Protein AF-A0A5D4NTM8-F1 (afdb_monomer)

Organism: NCBI:txid218284

Solvent-accessible surface area (backbone atoms only — not comparable to full-atom values): 3971 Å² total; per-residue (Å²): 134,70,59,60,70,49,23,54,52,50,41,49,51,37,59,80,66,62,59,89,77,40,76,41,73,31,58,67,64,62,42,49,56,44,48,78,47,33,86,60,76,62,78,42,71,45,80,45,88,61,91,91,54,56,73,69,60,53,53,49,72,74,73,112

Sequence (64 aa):
MNVKRKSGKLDKVAADRKWEKIIVLGDKGTGHMLSENMNKQIDEVIQKNLLNEQEEKVVEEINA

pLDDT: mean 87.83, std 7.08, range [56.72, 97.56]

Mean predicted aligned error: 4.45 Å

Secondary structure (DSSP, 8-state):
--HHHHHHHHHHHHHHTT-S--EEES-HHHHHHHHHH-SSPP-EEE----TTS-HHHHHHHHH-

Structure (mmCIF, N/CA/C/O backbone):
data_AF-A0A5D4NTM8-F1
#
_entry.id   AF-A0A5D4NTM8-F1
#
loop_
_atom_site.group_PDB
_atom_site.id
_atom_site.type_symbol
_atom_site.label_atom_id
_atom_site.label_alt_id
_atom_site.label_comp_id
_atom_site.label_asym_id
_atom_site.label_entity_id
_atom_site.label_seq_id
_atom_site.pdbx_PDB_ins_code
_atom_site.Cartn_x
_atom_site.Cartn_y
_atom_site.Cartn_z
_atom_site.occupancy
_atom_site.B_iso_or_equiv
_atom_site.auth_seq_id
_atom_site.auth_comp_id
_atom_site.auth_asym_id
_atom_site.auth_atom_id
_at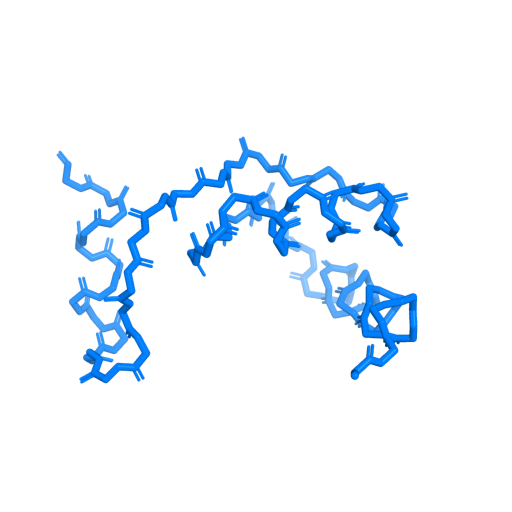om_site.pdbx_PDB_model_num
ATOM 1 N N . MET A 1 1 ? 18.239 0.823 -1.798 1.00 56.72 1 MET A N 1
ATOM 2 C CA . MET A 1 1 ? 17.167 -0.198 -1.675 1.00 56.72 1 MET A CA 1
ATOM 3 C C . MET A 1 1 ? 16.633 -0.511 -3.073 1.00 56.72 1 MET A C 1
ATOM 5 O O . MET A 1 1 ? 16.417 0.432 -3.815 1.00 56.72 1 MET A O 1
ATOM 9 N N . ASN A 1 2 ? 16.466 -1.780 -3.479 1.00 78.00 2 ASN A N 1
ATOM 10 C CA . ASN A 1 2 ? 15.920 -2.111 -4.810 1.00 78.00 2 ASN A CA 1
ATOM 11 C C . ASN A 1 2 ? 14.387 -2.245 -4.734 1.00 78.00 2 ASN A C 1
ATOM 13 O O . ASN A 1 2 ? 13.882 -3.274 -4.276 1.00 78.00 2 ASN A O 1
ATOM 17 N N . VAL A 1 3 ? 13.674 -1.191 -5.145 1.00 79.69 3 VAL A N 1
ATOM 18 C CA . VAL A 1 3 ? 12.207 -1.071 -5.044 1.00 79.69 3 VAL A CA 1
ATOM 19 C C . VAL A 1 3 ? 11.494 -2.163 -5.847 1.00 79.69 3 VAL A C 1
ATOM 21 O O . VAL A 1 3 ? 10.636 -2.835 -5.288 1.00 79.69 3 VAL A O 1
ATOM 24 N N . LYS A 1 4 ? 11.942 -2.479 -7.072 1.00 81.38 4 LYS A N 1
ATOM 25 C CA . LYS A 1 4 ? 11.342 -3.527 -7.928 1.00 81.38 4 LYS A CA 1
ATOM 26 C C . LYS A 1 4 ? 11.192 -4.882 -7.237 1.00 81.38 4 LYS A C 1
ATOM 28 O O . LYS A 1 4 ? 10.134 -5.504 -7.277 1.00 81.38 4 LYS A O 1
ATOM 33 N N . ARG A 1 5 ? 12.249 -5.350 -6.564 1.00 87.62 5 ARG A N 1
ATOM 34 C CA . ARG A 1 5 ? 12.215 -6.646 -5.860 1.00 87.62 5 ARG A CA 1
ATOM 35 C C . ARG A 1 5 ? 11.253 -6.625 -4.668 1.00 87.62 5 ARG A C 1
ATOM 37 O O . ARG A 1 5 ? 10.703 -7.666 -4.315 1.00 87.62 5 ARG A O 1
ATOM 44 N N . LYS A 1 6 ? 11.096 -5.476 -4.006 1.00 86.69 6 LYS A N 1
ATOM 45 C CA . LYS A 1 6 ? 10.180 -5.312 -2.871 1.00 86.69 6 LYS A CA 1
ATOM 46 C C . LYS A 1 6 ? 8.731 -5.221 -3.348 1.00 86.69 6 LYS A C 1
ATOM 48 O O . LYS A 1 6 ? 7.907 -5.923 -2.772 1.00 86.69 6 LYS A O 1
ATOM 53 N N . SER A 1 7 ? 8.460 -4.490 -4.428 1.00 89.81 7 SER A N 1
ATOM 54 C CA . SER A 1 7 ? 7.134 -4.401 -5.051 1.00 89.81 7 SER A CA 1
ATOM 55 C C . SER A 1 7 ? 6.590 -5.775 -5.434 1.00 89.81 7 SER A C 1
ATOM 57 O O . SER A 1 7 ? 5.515 -6.143 -4.979 1.00 89.81 7 SER A O 1
ATOM 59 N N . GLY A 1 8 ? 7.380 -6.611 -6.121 1.00 92.75 8 GLY A N 1
ATOM 60 C CA . GLY A 1 8 ? 6.932 -7.964 -6.484 1.00 92.75 8 GLY A CA 1
ATOM 61 C C . GLY A 1 8 ? 6.668 -8.886 -5.281 1.00 92.75 8 GLY A C 1
ATOM 62 O O . GLY A 1 8 ? 5.797 -9.752 -5.333 1.00 92.75 8 GLY A O 1
ATOM 63 N N . LYS A 1 9 ? 7.382 -8.696 -4.160 1.00 93.94 9 LYS A N 1
ATOM 64 C CA . LYS A 1 9 ? 7.065 -9.407 -2.908 1.00 93.94 9 LYS A CA 1
ATOM 65 C C . LYS A 1 9 ? 5.758 -8.909 -2.295 1.00 93.94 9 LYS A C 1
ATOM 67 O O . LYS A 1 9 ? 5.007 -9.726 -1.773 1.00 93.94 9 LYS A O 1
ATOM 72 N N . LEU A 1 10 ? 5.511 -7.601 -2.340 1.00 93.19 10 LEU A N 1
ATOM 73 C CA . LEU A 1 10 ? 4.297 -7.000 -1.797 1.00 93.19 10 LEU A CA 1
ATOM 74 C C . LEU A 1 10 ? 3.069 -7.411 -2.615 1.00 93.19 10 LEU A C 1
ATOM 76 O O . LEU A 1 10 ? 2.070 -7.796 -2.023 1.00 93.19 10 LEU A O 1
ATOM 80 N N . ASP A 1 11 ? 3.184 -7.459 -3.946 1.00 94.75 11 ASP A N 1
ATOM 81 C CA . ASP A 1 11 ? 2.147 -7.999 -4.834 1.00 94.75 11 ASP A CA 1
ATOM 82 C C . ASP A 1 11 ? 1.780 -9.437 -4.471 1.00 94.75 11 ASP A C 1
ATOM 84 O O . ASP A 1 11 ? 0.601 -9.763 -4.344 1.00 94.75 11 ASP A O 1
ATOM 88 N N . LYS A 1 12 ? 2.783 -10.299 -4.252 1.00 96.19 12 LYS A N 1
ATOM 89 C CA . LYS A 1 12 ? 2.533 -11.684 -3.842 1.00 96.19 12 LYS A CA 1
ATOM 90 C C . LYS A 1 12 ? 1.769 -11.744 -2.519 1.00 96.19 12 LYS A C 1
ATOM 92 O O . LYS A 1 12 ? 0.785 -12.464 -2.420 1.00 96.19 12 LYS A O 1
ATOM 97 N N . VAL A 1 13 ? 2.187 -10.965 -1.520 1.00 95.94 13 VAL A N 1
ATOM 98 C CA . VAL A 1 13 ? 1.502 -10.918 -0.218 1.00 95.94 13 VAL A CA 1
ATOM 99 C C . VAL A 1 13 ? 0.071 -10.398 -0.363 1.00 95.94 13 VAL A C 1
ATOM 101 O O . VAL A 1 13 ? -0.844 -10.984 0.211 1.00 95.94 13 VAL A O 1
ATOM 104 N N . ALA A 1 14 ? -0.131 -9.337 -1.145 1.00 95.38 14 ALA A N 1
ATOM 105 C CA . ALA A 1 14 ? -1.444 -8.754 -1.390 1.00 95.38 14 ALA A CA 1
ATOM 106 C C . ALA A 1 14 ? -2.383 -9.737 -2.106 1.00 95.38 14 ALA A C 1
ATOM 108 O O . ALA A 1 14 ? -3.570 -9.790 -1.787 1.00 95.38 14 ALA A O 1
ATOM 109 N N . ALA A 1 15 ? -1.862 -10.535 -3.041 1.00 95.62 15 ALA A N 1
ATOM 110 C CA . ALA A 1 15 ? -2.614 -11.584 -3.723 1.00 95.62 15 ALA A CA 1
ATOM 111 C C . ALA A 1 15 ? -2.944 -12.757 -2.785 1.00 95.62 15 ALA A C 1
ATOM 113 O O . ALA A 1 15 ? -4.115 -13.111 -2.648 1.00 95.62 15 ALA A O 1
ATOM 114 N N . ASP A 1 16 ? -1.942 -13.304 -2.088 1.00 97.56 16 ASP A N 1
ATOM 115 C CA . ASP A 1 16 ? -2.092 -14.451 -1.180 1.00 97.56 16 ASP A CA 1
ATOM 116 C C . ASP A 1 16 ? -3.097 -14.150 -0.055 1.00 97.56 16 ASP A C 1
ATOM 118 O O . ASP A 1 16 ? -3.881 -15.011 0.346 1.00 97.56 16 ASP A O 1
ATOM 122 N N . ARG A 1 17 ? -3.103 -12.905 0.436 1.00 96.56 17 ARG A N 1
ATOM 123 C CA . ARG A 1 17 ? -3.999 -12.433 1.502 1.00 96.56 17 ARG A CA 1
ATOM 124 C C . ARG A 1 17 ? -5.266 -11.749 0.997 1.00 96.56 17 ARG A C 1
ATOM 126 O O . ARG A 1 17 ? -6.039 -11.271 1.820 1.00 96.56 17 ARG A O 1
ATOM 133 N N . LYS A 1 18 ? -5.476 -11.688 -0.321 1.00 95.69 18 LYS A N 1
ATOM 134 C CA . LYS A 1 18 ? -6.639 -11.048 -0.958 1.00 95.69 18 LYS A CA 1
ATOM 135 C C . LYS A 1 18 ? -6.904 -9.626 -0.441 1.00 95.69 18 LYS A C 1
ATOM 137 O O . LYS A 1 18 ? -8.037 -9.278 -0.138 1.00 95.69 18 LYS A O 1
ATOM 142 N N . TRP A 1 19 ? -5.859 -8.807 -0.332 1.00 94.94 19 TRP A N 1
ATOM 143 C CA . TRP A 1 19 ? -5.991 -7.423 0.131 1.00 94.94 19 TRP A CA 1
ATOM 144 C C . TRP A 1 19 ? -6.938 -6.631 -0.764 1.00 94.94 19 TRP A C 1
ATOM 146 O O . TRP A 1 19 ? -6.753 -6.608 -1.982 1.00 94.94 19 TRP A O 1
ATOM 156 N N . GLU A 1 20 ? -7.925 -5.980 -0.163 1.00 93.56 20 GLU A N 1
ATOM 157 C CA . GLU A 1 20 ? -8.920 -5.178 -0.881 1.00 93.56 20 GLU A CA 1
ATOM 158 C C . GLU A 1 20 ? -8.445 -3.745 -1.116 1.00 93.56 20 GLU A C 1
ATOM 160 O O . GLU A 1 20 ? -8.731 -3.186 -2.168 1.00 93.56 20 GLU A O 1
ATOM 165 N N . LYS A 1 21 ? -7.675 -3.192 -0.170 1.00 92.19 21 LYS A N 1
ATOM 166 C CA . LYS A 1 21 ? -7.152 -1.825 -0.217 1.00 92.19 21 LYS A CA 1
ATOM 167 C C . LYS A 1 21 ? -5.679 -1.794 0.188 1.00 92.19 21 LYS A C 1
ATOM 169 O O . LYS A 1 21 ? -5.271 -2.507 1.107 1.00 92.19 21 LYS A O 1
ATOM 174 N N . ILE A 1 22 ? -4.883 -0.970 -0.486 1.00 92.69 22 ILE A N 1
ATOM 175 C CA . ILE A 1 22 ? -3.473 -0.714 -0.185 1.00 92.69 22 ILE A CA 1
ATOM 176 C C . ILE A 1 22 ? -3.283 0.783 0.053 1.00 92.69 22 ILE A C 1
ATOM 178 O O . ILE A 1 22 ? -3.426 1.596 -0.857 1.00 92.69 22 ILE A O 1
ATOM 182 N N . ILE A 1 23 ? -2.902 1.128 1.281 1.00 90.75 23 ILE A N 1
ATOM 183 C CA . ILE A 1 23 ? -2.588 2.496 1.700 1.00 90.75 23 ILE A CA 1
ATOM 184 C C . ILE A 1 23 ? -1.111 2.537 2.08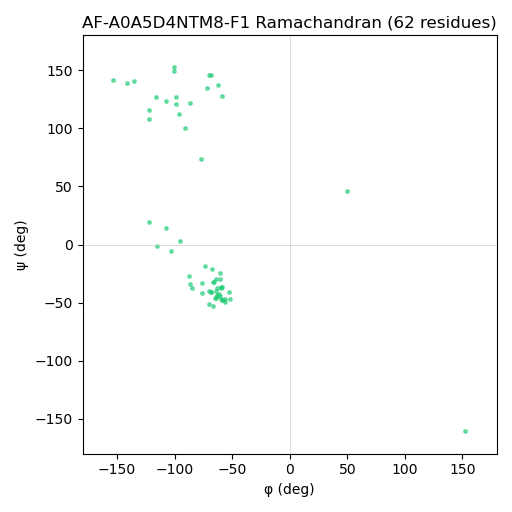4 1.00 90.75 23 ILE A C 1
ATOM 186 O O . ILE A 1 23 ? -0.651 1.725 2.890 1.00 90.75 23 ILE A O 1
ATOM 190 N N . VAL A 1 24 ? -0.357 3.465 1.499 1.00 89.69 24 VAL A N 1
ATOM 191 C CA . VAL A 1 24 ? 1.069 3.648 1.786 1.00 89.69 24 VAL A CA 1
ATOM 192 C C . VAL A 1 24 ? 1.278 4.921 2.591 1.00 89.69 24 VAL A C 1
ATOM 194 O O . VAL A 1 24 ? 0.932 6.014 2.156 1.00 89.69 24 VAL A O 1
ATOM 197 N N . LEU A 1 25 ? 1.901 4.769 3.755 1.00 87.88 25 LEU A N 1
ATOM 198 C CA . LEU A 1 25 ? 2.336 5.867 4.610 1.00 87.88 25 LEU A CA 1
ATOM 199 C C . LEU A 1 25 ? 3.822 6.129 4.382 1.00 87.88 25 LEU A C 1
ATOM 201 O O . LEU A 1 25 ? 4.639 5.213 4.498 1.00 87.88 25 LEU A O 1
ATOM 205 N N . GLY A 1 26 ? 4.187 7.368 4.081 1.00 84.25 26 GLY A N 1
ATOM 206 C CA . GLY A 1 26 ? 5.588 7.749 3.936 1.00 84.25 26 GLY A CA 1
ATOM 207 C C . GLY A 1 26 ? 5.786 8.917 2.988 1.00 84.25 26 GLY A C 1
ATOM 208 O O . GLY A 1 26 ? 4.871 9.687 2.720 1.00 84.25 26 GLY A O 1
ATOM 209 N N . ASP A 1 27 ? 7.000 9.086 2.476 1.00 85.25 27 ASP A N 1
ATOM 210 C CA . ASP A 1 27 ? 7.254 10.142 1.506 1.00 85.25 27 ASP A CA 1
ATOM 211 C C . ASP A 1 27 ? 6.573 9.844 0.157 1.00 85.25 27 ASP A C 1
ATOM 213 O O . ASP A 1 27 ? 6.471 8.695 -0.287 1.00 85.25 27 ASP A O 1
ATOM 217 N N . LYS A 1 28 ? 6.126 10.905 -0.525 1.00 84.12 28 LYS A N 1
ATOM 218 C CA . LYS A 1 28 ? 5.446 10.784 -1.823 1.00 84.12 28 LYS A CA 1
ATOM 219 C C . LYS A 1 28 ? 6.325 10.139 -2.896 1.00 84.12 28 LYS A C 1
ATOM 221 O O . LYS A 1 28 ? 5.790 9.481 -3.781 1.00 84.12 28 LYS A O 1
ATOM 226 N N . GLY A 1 29 ? 7.648 10.309 -2.825 1.00 88.75 29 GLY A N 1
ATOM 227 C CA . GLY A 1 29 ? 8.583 9.752 -3.801 1.00 88.75 29 GLY A CA 1
ATOM 228 C C . GLY A 1 29 ? 8.607 8.228 -3.743 1.00 88.75 29 GLY A C 1
ATOM 229 O O . GLY A 1 29 ? 8.359 7.565 -4.747 1.00 88.75 29 GLY A O 1
ATOM 230 N N . THR A 1 30 ? 8.813 7.662 -2.557 1.00 83.44 30 THR A N 1
ATOM 231 C CA . THR A 1 30 ? 8.788 6.213 -2.338 1.00 83.44 30 THR A CA 1
ATOM 232 C C . THR A 1 30 ? 7.407 5.628 -2.619 1.00 83.44 30 THR A C 1
ATOM 234 O O . THR A 1 30 ? 7.319 4.569 -3.241 1.00 83.44 30 THR A O 1
ATOM 237 N N . GLY A 1 31 ? 6.328 6.315 -2.222 1.00 87.31 31 GLY A N 1
ATOM 238 C CA . GLY A 1 31 ? 4.959 5.898 -2.544 1.00 87.31 31 GLY A CA 1
ATOM 239 C C . GLY A 1 31 ? 4.706 5.836 -4.053 1.00 87.31 31 GLY A C 1
ATOM 240 O O . GLY A 1 31 ? 4.187 4.839 -4.554 1.00 87.31 31 GLY A O 1
ATOM 241 N N . HIS A 1 32 ? 5.163 6.845 -4.798 1.00 88.50 32 HIS A N 1
ATOM 242 C CA . HIS A 1 32 ? 5.066 6.859 -6.255 1.00 88.50 32 HIS A CA 1
ATOM 243 C C . HIS A 1 32 ? 5.903 5.744 -6.895 1.00 88.50 32 HIS A C 1
ATOM 245 O O . HIS A 1 32 ? 5.389 4.975 -7.704 1.00 88.50 32 HIS A O 1
ATOM 251 N N . MET A 1 33 ? 7.151 5.558 -6.458 1.00 90.38 33 MET A N 1
ATOM 252 C CA . MET A 1 33 ? 7.995 4.466 -6.952 1.00 90.38 33 MET A CA 1
ATOM 253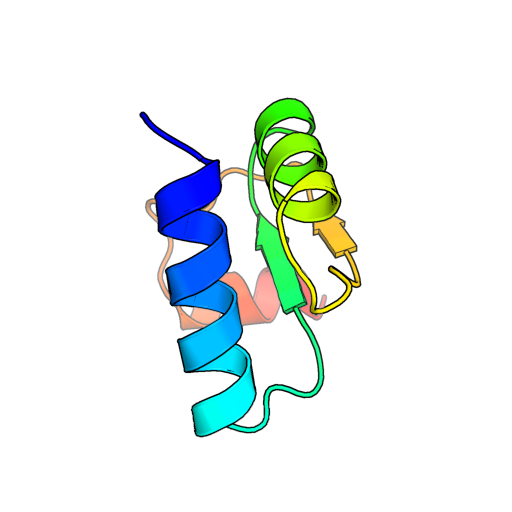 C C . MET A 1 33 ? 7.387 3.083 -6.684 1.00 90.38 33 MET A C 1
ATOM 255 O O . MET A 1 33 ? 7.536 2.181 -7.507 1.00 90.38 33 MET A O 1
ATOM 259 N N . LEU A 1 34 ? 6.713 2.879 -5.548 1.00 89.94 34 LEU A N 1
ATOM 260 C CA . LEU A 1 34 ? 5.980 1.638 -5.295 1.00 89.94 34 LEU A CA 1
ATOM 261 C C . LEU A 1 34 ? 4.828 1.474 -6.290 1.00 89.94 34 LEU A C 1
ATOM 263 O O . LEU A 1 34 ? 4.720 0.403 -6.882 1.00 89.94 34 LEU A O 1
ATOM 267 N N . SER A 1 35 ? 4.048 2.534 -6.527 1.00 89.06 35 SER A N 1
ATOM 268 C CA . SER A 1 35 ? 2.905 2.510 -7.451 1.00 89.06 35 SER A CA 1
ATOM 269 C C . SER A 1 35 ? 3.296 2.147 -8.886 1.00 89.06 35 SER A C 1
ATOM 271 O O . SER A 1 35 ? 2.601 1.370 -9.526 1.00 89.06 35 SER A O 1
ATOM 273 N N . GLU A 1 36 ? 4.450 2.616 -9.367 1.00 92.81 36 GLU A N 1
ATOM 274 C CA . GLU A 1 36 ? 4.943 2.308 -10.717 1.00 92.81 36 GLU A CA 1
ATOM 275 C C . GLU A 1 36 ? 5.471 0.875 -10.873 1.00 92.81 36 GLU A C 1
ATOM 277 O O . GLU A 1 36 ? 5.653 0.391 -11.989 1.00 92.81 36 GLU A O 1
ATOM 282 N N . ASN A 1 37 ? 5.795 0.204 -9.765 1.00 93.56 37 ASN A N 1
ATOM 283 C CA . ASN A 1 37 ? 6.474 -1.093 -9.783 1.00 93.56 37 ASN A CA 1
ATOM 284 C C . ASN A 1 37 ? 5.612 -2.234 -9.220 1.00 93.56 37 ASN A C 1
ATOM 286 O O . ASN A 1 37 ? 6.088 -3.371 -9.177 1.00 93.56 37 ASN A O 1
ATOM 290 N N . MET A 1 38 ? 4.391 -1.943 -8.768 1.00 93.44 38 MET A N 1
ATOM 291 C CA . MET A 1 38 ? 3.409 -2.927 -8.311 1.00 93.44 38 MET A CA 1
ATOM 292 C C . MET A 1 38 ? 2.364 -3.211 -9.390 1.00 93.44 38 MET A C 1
ATOM 294 O O . MET A 1 38 ? 2.022 -2.343 -10.186 1.00 93.44 38 MET A O 1
ATOM 298 N N . ASN A 1 39 ? 1.844 -4.436 -9.398 1.00 93.62 39 ASN A N 1
ATOM 299 C CA . ASN A 1 39 ? 0.722 -4.828 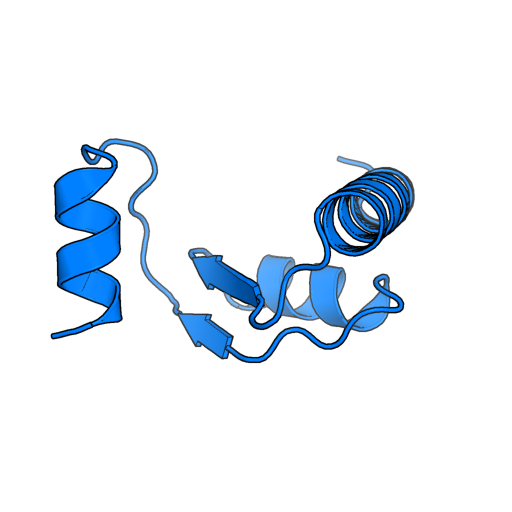-10.249 1.00 93.62 39 ASN A CA 1
ATOM 300 C C . ASN A 1 39 ? -0.620 -4.472 -9.601 1.00 93.62 39 ASN A C 1
ATOM 302 O O . ASN A 1 39 ? -1.557 -4.080 -10.293 1.00 93.62 39 ASN A O 1
ATOM 306 N N . LYS A 1 40 ? -0.732 -4.621 -8.275 1.00 91.38 40 LYS A N 1
ATOM 307 C CA . LYS A 1 40 ? -1.877 -4.107 -7.521 1.00 91.38 40 LYS A CA 1
ATOM 308 C C . LYS A 1 40 ? -1.807 -2.584 -7.455 1.00 91.38 40 LYS A C 1
ATOM 310 O O . LYS A 1 40 ? -0.764 -2.017 -7.136 1.00 91.38 40 LYS A O 1
ATOM 315 N N . GLN A 1 41 ? -2.945 -1.945 -7.704 1.00 92.62 41 GLN A N 1
ATOM 316 C CA . GLN A 1 41 ? -3.095 -0.511 -7.512 1.00 92.62 41 GLN A CA 1
ATOM 317 C C . GLN A 1 41 ? -2.890 -0.153 -6.035 1.00 92.62 41 GLN A C 1
ATOM 319 O O . GLN A 1 41 ? -3.385 -0.842 -5.143 1.00 92.62 41 GLN A O 1
ATOM 324 N N . 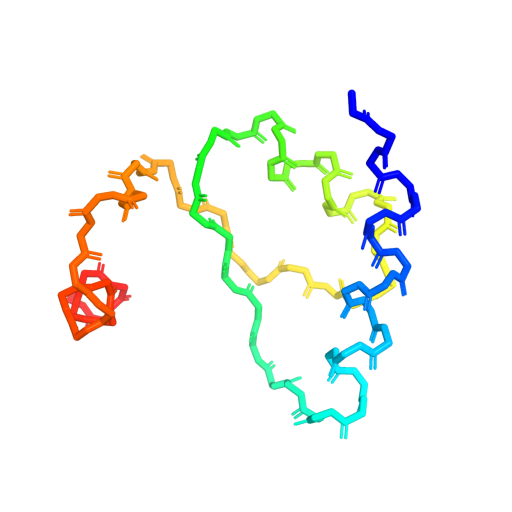ILE A 1 42 ? -2.150 0.928 -5.799 1.00 93.12 42 ILE A N 1
ATOM 325 C CA . ILE A 1 42 ? -2.117 1.608 -4.506 1.00 93.12 42 ILE A CA 1
ATOM 326 C C . ILE A 1 42 ? -3.271 2.602 -4.508 1.00 93.12 42 ILE A C 1
ATOM 328 O O . ILE A 1 42 ? -3.338 3.464 -5.385 1.00 93.12 42 ILE A O 1
ATOM 332 N N . ASP A 1 43 ? -4.179 2.465 -3.551 1.00 93.19 43 ASP A N 1
ATOM 333 C CA . ASP A 1 43 ? -5.376 3.300 -3.463 1.00 93.19 43 ASP A CA 1
ATOM 334 C C . ASP A 1 43 ? -5.048 4.690 -2.929 1.00 93.19 43 ASP A C 1
ATOM 336 O O . ASP A 1 43 ? -5.669 5.674 -3.322 1.00 93.19 43 ASP A O 1
ATOM 340 N N . GLU A 1 44 ? -4.059 4.775 -2.036 1.00 91.38 44 GLU A N 1
ATOM 341 C CA . GLU A 1 44 ? -3.738 6.021 -1.359 1.00 91.38 44 GLU A CA 1
ATOM 342 C C . GLU A 1 44 ? -2.276 6.089 -0.905 1.00 91.38 44 GLU A C 1
ATOM 344 O O . GLU A 1 44 ? -1.700 5.105 -0.433 1.00 91.38 44 GLU A O 1
ATOM 349 N N . VAL A 1 45 ? -1.676 7.278 -1.028 1.00 90.25 45 VAL A N 1
ATOM 350 C CA . VAL A 1 45 ? -0.348 7.594 -0.488 1.00 90.25 45 VAL A CA 1
ATOM 351 C C . VAL A 1 45 ? -0.481 8.782 0.456 1.00 90.25 45 VAL A C 1
ATOM 353 O O . VAL A 1 45 ? -0.668 9.920 0.021 1.00 90.25 45 VAL A O 1
ATOM 356 N N . ILE A 1 46 ? -0.351 8.522 1.752 1.00 88.56 46 ILE A N 1
ATOM 357 C CA . ILE A 1 46 ? -0.475 9.529 2.802 1.00 88.56 46 ILE A CA 1
ATOM 358 C C . ILE A 1 46 ? 0.928 9.966 3.220 1.00 88.56 46 ILE A C 1
ATOM 360 O O . I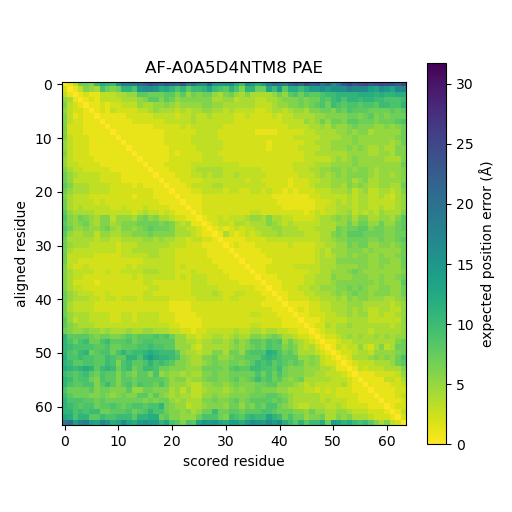LE A 1 46 ? 1.747 9.167 3.685 1.00 88.56 46 ILE A O 1
ATOM 364 N N . GLN A 1 47 ? 1.203 11.265 3.073 1.00 89.12 47 GLN A N 1
ATOM 365 C CA . GLN A 1 47 ? 2.480 11.856 3.463 1.00 89.12 47 GLN A CA 1
ATOM 366 C C . GLN A 1 47 ? 2.570 12.050 4.980 1.00 89.12 47 GLN A C 1
ATOM 368 O O . GLN A 1 47 ? 2.484 13.165 5.490 1.00 89.12 47 GLN A O 1
ATOM 373 N N . LYS A 1 48 ? 2.745 10.946 5.704 1.00 84.75 48 LYS A N 1
ATOM 374 C CA . LYS A 1 48 ? 2.849 10.917 7.163 1.00 84.75 48 LYS A CA 1
ATOM 375 C C . LYS A 1 48 ? 3.897 9.892 7.581 1.00 84.75 48 LYS A C 1
ATOM 377 O O . LYS A 1 48 ? 3.982 8.812 7.003 1.00 84.75 48 LYS A O 1
ATOM 382 N N . ASN A 1 49 ? 4.711 10.235 8.575 1.00 81.81 49 ASN A N 1
ATOM 383 C CA . ASN A 1 49 ? 5.642 9.288 9.177 1.00 81.81 49 ASN A CA 1
ATOM 384 C C . ASN A 1 49 ? 5.006 8.704 10.440 1.00 81.81 49 ASN A C 1
ATOM 386 O O . ASN A 1 49 ? 4.822 9.428 11.413 1.00 81.81 49 ASN A O 1
ATOM 390 N N . LEU A 1 50 ? 4.691 7.411 10.406 1.00 83.19 50 LEU A N 1
ATOM 391 C CA . LEU A 1 50 ? 4.115 6.667 11.528 1.00 83.19 50 LEU A CA 1
ATOM 392 C C . LEU A 1 50 ? 4.979 5.455 11.925 1.00 83.19 50 LEU A C 1
ATOM 394 O O . LEU A 1 50 ? 4.500 4.538 12.577 1.00 83.19 50 LEU A O 1
ATOM 398 N N . LEU A 1 51 ? 6.260 5.425 11.531 1.00 80.19 51 LEU A N 1
ATOM 399 C CA . LEU A 1 51 ? 7.143 4.268 11.755 1.00 80.19 51 LEU A CA 1
ATOM 400 C C . LEU A 1 51 ? 7.337 3.903 13.236 1.00 80.19 51 LEU A C 1
ATOM 402 O O . LEU A 1 51 ? 7.657 2.758 13.534 1.00 80.19 51 LEU A O 1
ATOM 406 N N . ASN A 1 52 ? 7.162 4.871 14.139 1.00 84.38 52 ASN A N 1
ATOM 407 C CA . ASN A 1 52 ? 7.344 4.702 15.583 1.00 84.38 52 ASN A CA 1
ATOM 408 C C . ASN A 1 52 ? 6.014 4.693 16.351 1.00 84.38 52 ASN A C 1
ATOM 410 O O . ASN A 1 52 ? 6.010 4.868 17.567 1.00 84.38 52 ASN A O 1
ATOM 414 N N . GLU A 1 53 ? 4.895 4.549 15.646 1.00 86.31 53 GLU A N 1
ATOM 415 C CA . GLU A 1 53 ? 3.563 4.559 16.240 1.00 86.31 53 GLU A CA 1
ATOM 416 C C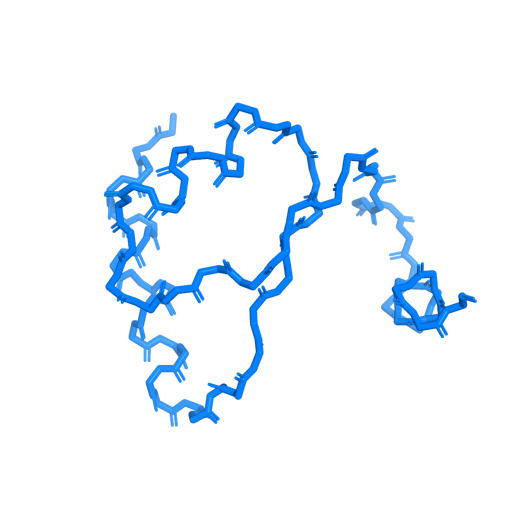 . GLU A 1 53 ? 3.030 3.132 16.396 1.00 86.31 53 GLU A C 1
ATOM 418 O O . GLU A 1 53 ? 3.413 2.219 15.664 1.00 86.31 53 GLU A O 1
ATOM 423 N N . GLN A 1 54 ? 2.153 2.931 17.380 1.00 86.69 54 GLN A N 1
ATOM 424 C CA . GLN A 1 54 ? 1.489 1.644 17.587 1.00 86.69 54 GLN A CA 1
ATOM 425 C C . GLN A 1 54 ? 0.517 1.348 16.441 1.00 86.69 54 GLN A C 1
ATOM 427 O O . GLN A 1 54 ? -0.125 2.263 15.928 1.00 86.69 54 GLN A O 1
ATOM 432 N N . GLU A 1 55 ? 0.372 0.071 16.073 1.00 82.44 55 GLU A N 1
ATOM 433 C CA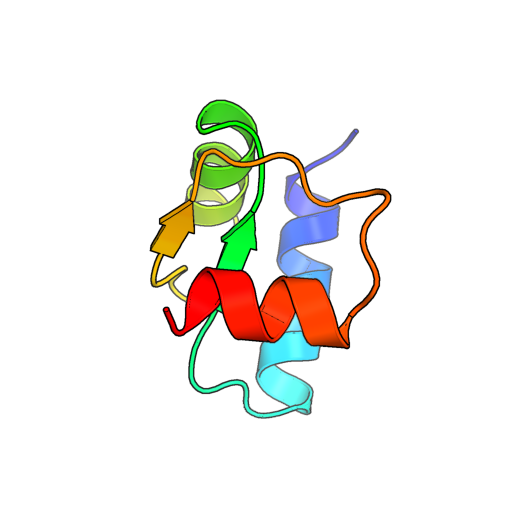 . GLU A 1 55 ? -0.494 -0.357 14.962 1.00 82.44 55 GLU A CA 1
ATOM 434 C C . GLU A 1 55 ? -1.933 0.173 15.096 1.00 82.44 55 GLU A C 1
ATOM 436 O O . GLU A 1 55 ? -2.501 0.651 14.119 1.00 82.44 55 GLU A O 1
ATOM 441 N N . GLU A 1 56 ? -2.492 0.173 16.310 1.00 86.38 56 GLU A N 1
ATOM 442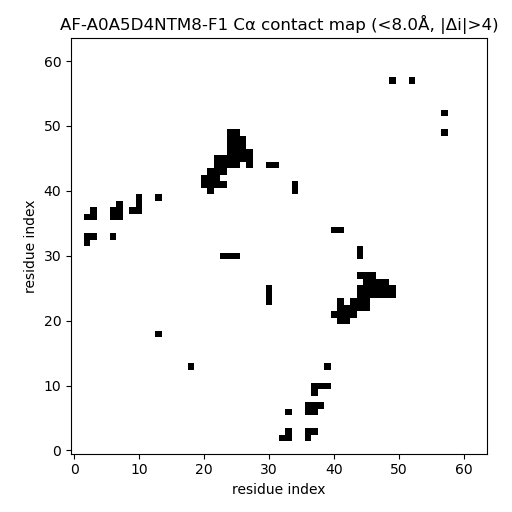 C CA . GLU A 1 56 ? -3.829 0.710 16.607 1.00 86.38 56 GLU A CA 1
ATOM 443 C C . GLU A 1 56 ? -3.939 2.197 16.245 1.00 86.38 56 GLU A C 1
ATOM 445 O O . GLU A 1 56 ? -4.833 2.600 15.503 1.00 86.38 56 GLU A O 1
ATOM 450 N N . LYS A 1 57 ? -2.956 2.996 16.669 1.00 83.56 57 LYS A N 1
ATOM 451 C CA . LYS A 1 57 ? -2.887 4.429 16.371 1.00 83.56 57 LYS A CA 1
ATOM 452 C C . LYS A 1 57 ? -2.693 4.703 14.879 1.00 83.56 57 LYS A C 1
ATOM 454 O O . LYS A 1 57 ? -3.205 5.689 14.363 1.00 83.56 57 LYS A O 1
ATOM 459 N N . VAL A 1 58 ? -1.986 3.827 14.161 1.00 84.12 58 VAL A N 1
ATOM 460 C CA . VAL A 1 58 ? -1.870 3.922 12.696 1.00 84.12 58 VAL A CA 1
ATOM 461 C C . VAL A 1 58 ? -3.233 3.746 12.030 1.00 84.12 58 VAL A C 1
ATOM 463 O O . VAL A 1 58 ? -3.564 4.494 11.114 1.00 84.12 58 VAL A O 1
ATOM 466 N N . VAL A 1 59 ? -4.028 2.776 12.486 1.00 84.19 59 VAL A N 1
ATOM 467 C CA . VAL A 1 59 ? -5.365 2.510 11.938 1.00 84.19 59 VAL A CA 1
ATOM 468 C C . VAL A 1 59 ? -6.335 3.646 12.258 1.00 84.19 59 VAL A C 1
ATOM 470 O O . VAL A 1 59 ? -7.105 4.035 11.380 1.00 84.19 59 VAL A O 1
ATOM 473 N N . GLU A 1 60 ? -6.291 4.198 13.471 1.00 85.44 60 GLU A N 1
ATOM 474 C CA . GLU A 1 60 ? -7.077 5.383 13.839 1.00 85.44 60 GLU A CA 1
ATOM 475 C C . GLU A 1 60 ? -6.757 6.564 12.921 1.00 85.44 60 GLU A C 1
ATOM 477 O O . GLU A 1 60 ? -7.658 7.164 12.350 1.00 85.44 60 GLU A O 1
ATOM 482 N N . GLU A 1 61 ? -5.475 6.839 12.696 1.00 81.75 61 GLU A N 1
ATOM 483 C CA . GLU A 1 61 ? -5.016 7.969 11.883 1.00 81.75 61 GLU A CA 1
ATOM 484 C C . GLU A 1 61 ? -5.341 7.854 10.388 1.00 81.75 61 GLU A C 1
ATOM 486 O O . GLU A 1 61 ? -5.328 8.859 9.682 1.00 81.75 61 GLU A O 1
ATOM 491 N N . ILE A 1 62 ? -5.597 6.645 9.885 1.00 81.44 62 ILE A N 1
ATOM 492 C CA . ILE A 1 62 ? -6.025 6.418 8.496 1.00 81.44 62 ILE A CA 1
ATOM 493 C C . ILE A 1 62 ? -7.554 6.525 8.353 1.00 81.44 62 ILE A C 1
ATOM 495 O O . ILE A 1 62 ? -8.041 6.820 7.264 1.00 81.44 62 ILE A O 1
ATOM 499 N N . ASN A 1 63 ? -8.310 6.252 9.421 1.00 76.50 63 ASN A N 1
ATOM 500 C CA . ASN A 1 63 ? -9.778 6.215 9.400 1.00 76.50 63 ASN A CA 1
ATOM 501 C C . ASN A 1 63 ? -10.452 7.455 10.018 1.00 76.50 63 ASN A C 1
ATOM 503 O O . ASN A 1 63 ? -11.682 7.531 9.988 1.00 76.50 63 ASN A O 1
ATOM 507 N N . ALA A 1 64 ? -9.676 8.366 10.608 1.00 64.62 64 ALA A N 1
ATOM 508 C CA . ALA A 1 64 ? -10.136 9.643 11.156 1.00 64.62 64 ALA A CA 1
ATOM 509 C C . ALA A 1 64 ? -10.408 10.679 10.054 1.00 64.62 64 ALA A C 1
ATOM 511 O O . ALA A 1 64 ? -11.420 11.405 10.189 1.00 64.62 64 ALA A O 1
#

Nearest PDB structures (foldseek):
  4qg9-assembly1_A  TM=6.321E-01  e=6.093E+00  Homo sapiens
  5wsa-assembly1_A  TM=6.071E-01  e=7.005E+00  Mycobacterium tuberculosis H37Rv
  5wrp-assembly1_C  TM=6.453E-01  e=9.927E+00  Mycobacterium tuberculosis H37Rv

Radius of gyration: 12.07 Å; Cα contacts (8 Å, |Δi|>4): 61; chains: 1; bounding box: 27×26×28 Å

Foldseek 3Di:
DPLLVVQVVVQVVCVVVVPPAAEAEDDPVSVVSSQVRHPDHHPYYHDHDCVPPDPVVVVVVVVD

InterPro domains:
  IPR040983 Bacterial archaeo-eukaryotic release factor family 5 [PF18846] (7-63)